Protein AF-A0A2G9MW01-F1 (afdb_monomer_lite)

Radius of gyration: 18.32 Å; chains: 1; bounding box: 48×28×42 Å

Sequence (102 aa):
CDVNPKRFGKEIAKLSNNKKIRSYHHADSRFVVVSAASIIAKVTRDRAISKLRKNYDLGSGYPSDSKTIDFVTSYYRINQILPVFVRKSWKPTQKILNKKLL

Foldseek 3Di:
DPPDQVVVQVVVCVVVVNPRGDGDVPVLVPDVVVVVVVVVVVVVVVVVVVVVVVPFPQPPCDPVDPSNLCRQLVCCVVPVDGDPPDDCPDPSNVCSVVVVVD

pLDDT: mean 93.83, std 9.29, range [39.75, 98.62]

Secondary structure (DSSP, 8-state):
--S-HHHHHHHHHHHTTT------TTHHHH-HHHHHHHHHHHHHHHHHHHHHHTT---TTSSTT-HHHHHHHHHHHHHHSS--TTS-TTSHHHHHHHHTT--

Structure (mmCIF, N/CA/C/O backbone):
data_AF-A0A2G9MW01-F1
#
_entry.id   AF-A0A2G9MW01-F1
#
loop_
_atom_site.group_PDB
_atom_site.id
_atom_site.type_symbol
_atom_site.label_atom_id
_atom_site.label_alt_id
_atom_site.label_comp_id
_atom_site.label_asym_id
_atom_site.label_entity_id
_atom_site.label_seq_id
_atom_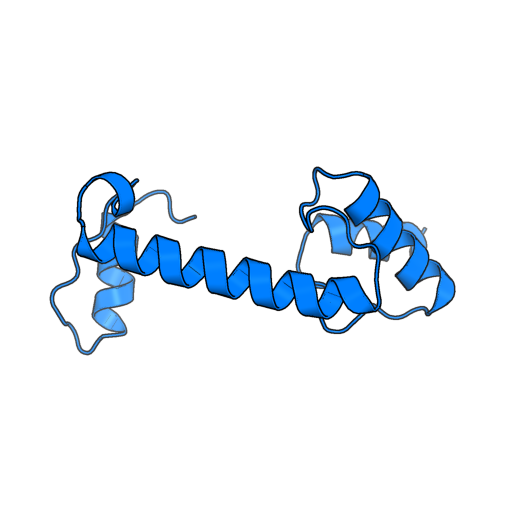site.pdbx_PDB_ins_code
_atom_site.Cartn_x
_atom_site.Cartn_y
_atom_site.Cartn_z
_atom_site.occupancy
_atom_site.B_iso_or_equiv
_atom_site.auth_seq_id
_atom_site.auth_comp_id
_atom_site.auth_asym_id
_atom_site.auth_atom_id
_atom_site.pdbx_PDB_model_num
ATOM 1 N N . CYS A 1 1 ? 3.702 -1.115 9.968 1.00 58.22 1 CYS A N 1
ATOM 2 C CA . CYS A 1 1 ? 2.475 -0.704 10.681 1.00 58.22 1 CYS A CA 1
ATOM 3 C C . CYS A 1 1 ? 2.829 -0.419 12.129 1.00 58.22 1 CYS A C 1
ATOM 5 O O . CYS A 1 1 ? 3.779 -1.029 12.611 1.00 58.22 1 CYS A O 1
ATOM 7 N N . ASP A 1 2 ? 2.125 0.498 12.799 1.00 80.19 2 ASP A N 1
ATOM 8 C CA . ASP A 1 2 ? 2.305 0.665 14.244 1.00 80.19 2 ASP A CA 1
ATOM 9 C C . ASP A 1 2 ? 1.923 -0.652 14.938 1.00 80.19 2 ASP A C 1
ATOM 11 O O . ASP A 1 2 ? 0.826 -1.172 14.737 1.00 80.19 2 ASP A O 1
ATOM 15 N N . VAL A 1 3 ? 2.851 -1.218 15.707 1.00 90.19 3 VAL A N 1
ATOM 16 C CA . VAL A 1 3 ? 2.649 -2.473 16.442 1.00 90.19 3 VAL A CA 1
ATOM 17 C C . VAL A 1 3 ? 1.756 -2.283 17.672 1.00 90.19 3 VAL A C 1
ATOM 19 O O . VAL A 1 3 ? 1.196 -3.253 18.181 1.00 90.19 3 VAL A O 1
ATOM 22 N N . ASN A 1 4 ? 1.585 -1.040 18.136 1.00 95.44 4 ASN A N 1
ATOM 23 C CA . ASN A 1 4 ? 0.779 -0.692 19.295 1.00 95.44 4 ASN A CA 1
ATOM 24 C C . ASN A 1 4 ? -0.504 0.050 18.863 1.00 95.44 4 ASN A C 1
ATOM 26 O O . ASN A 1 4 ? -0.479 1.263 18.624 1.00 95.44 4 ASN A O 1
ATOM 30 N N . PRO A 1 5 ? -1.662 -0.632 18.831 1.00 94.94 5 PRO A N 1
ATOM 31 C CA . PRO A 1 5 ? -2.902 -0.034 18.356 1.00 94.94 5 PRO A CA 1
ATOM 32 C C . PRO A 1 5 ? -3.400 1.071 19.297 1.00 94.94 5 PRO A C 1
ATOM 34 O O . PRO A 1 5 ? -3.993 2.039 18.825 1.00 94.94 5 PRO A O 1
ATOM 37 N N . LYS A 1 6 ? -3.106 0.993 20.607 1.00 95.25 6 LYS A N 1
ATOM 38 C CA . LYS A 1 6 ? -3.464 2.046 21.573 1.00 95.25 6 LYS A CA 1
ATOM 39 C C . LYS A 1 6 ? -2.699 3.337 21.289 1.00 95.25 6 LYS A C 1
ATOM 41 O O . LYS A 1 6 ? -3.306 4.405 21.306 1.00 95.25 6 LYS A O 1
ATOM 46 N N . ARG A 1 7 ? -1.391 3.244 21.013 1.00 95.81 7 ARG A N 1
ATOM 47 C CA . ARG A 1 7 ? -0.574 4.406 20.627 1.00 95.81 7 ARG A CA 1
ATOM 48 C C . ARG A 1 7 ? -1.110 5.029 19.344 1.00 95.81 7 ARG A C 1
ATOM 50 O O . ARG A 1 7 ? -1.404 6.218 19.345 1.00 95.81 7 ARG A O 1
ATOM 57 N N . PHE A 1 8 ? -1.332 4.219 18.308 1.00 95.94 8 PHE A N 1
ATOM 58 C CA . PHE A 1 8 ? -1.905 4.694 17.048 1.00 95.94 8 PHE A CA 1
ATOM 59 C C . PHE A 1 8 ? -3.234 5.433 17.263 1.00 95.94 8 PHE A C 1
ATOM 61 O O . PHE A 1 8 ? -3.412 6.545 16.777 1.00 95.94 8 PHE A O 1
ATOM 68 N N . GLY A 1 9 ? -4.143 4.865 18.063 1.00 96.19 9 GLY A N 1
ATOM 69 C CA . GLY A 1 9 ? -5.422 5.504 18.375 1.00 96.19 9 GLY A CA 1
ATOM 70 C C . GLY A 1 9 ? -5.275 6.871 19.053 1.00 96.19 9 GLY A C 1
ATOM 71 O O . GLY A 1 9 ? -6.004 7.797 18.705 1.00 96.19 9 GLY A O 1
ATOM 72 N N . LYS A 1 10 ? -4.312 7.021 19.975 1.00 95.25 10 LYS A N 1
ATOM 73 C CA . LYS A 1 10 ? -4.011 8.309 20.624 1.00 95.25 10 LYS A CA 1
ATOM 74 C C . LYS A 1 10 ? -3.499 9.347 19.627 1.00 95.25 10 LYS A C 1
ATOM 76 O O . LYS A 1 10 ? -3.952 10.485 19.672 1.00 95.25 10 LYS A O 1
ATOM 81 N N . GLU A 1 11 ? -2.600 8.966 18.721 1.00 95.38 11 GLU A N 1
ATOM 82 C CA . GLU A 1 11 ? -2.079 9.893 17.709 1.00 95.38 11 GLU A CA 1
ATOM 83 C C . GLU A 1 11 ? -3.175 10.350 16.738 1.00 95.38 11 GLU A C 1
ATOM 85 O O . GLU A 1 11 ? -3.294 11.541 16.462 1.00 95.38 11 GLU A O 1
ATOM 90 N N . ILE A 1 12 ? -4.056 9.446 16.298 1.00 96.06 12 ILE A N 1
ATOM 91 C CA . ILE A 1 12 ? -5.196 9.824 15.449 1.00 96.06 12 ILE A CA 1
ATOM 92 C C . ILE A 1 12 ? -6.189 10.725 16.195 1.00 96.06 12 ILE A C 1
ATOM 94 O O . ILE A 1 12 ? -6.731 11.651 15.594 1.00 96.06 12 ILE A O 1
ATOM 98 N N . ALA A 1 13 ? -6.418 10.503 17.493 1.00 96.38 13 ALA A N 1
ATOM 99 C CA . ALA A 1 13 ? -7.315 11.348 18.282 1.00 96.38 13 ALA A CA 1
ATOM 100 C C . ALA A 1 13 ? -6.837 12.809 18.321 1.00 96.38 13 ALA A C 1
ATOM 102 O O . ALA A 1 13 ? -7.647 13.709 18.093 1.00 96.38 13 ALA A O 1
ATOM 103 N N . LYS A 1 14 ? -5.526 13.038 18.502 1.00 96.00 14 LYS A N 1
ATOM 104 C CA . LYS A 1 14 ? -4.922 14.384 18.455 1.00 96.00 14 LYS A CA 1
ATOM 105 C C . LYS A 1 14 ? -5.194 15.091 17.123 1.00 96.00 14 LYS A C 1
ATOM 107 O O . LYS A 1 14 ? -5.453 16.287 17.108 1.00 96.00 14 LYS A O 1
ATOM 112 N N . LEU A 1 15 ? -5.188 14.341 16.019 1.00 96.00 15 LEU A N 1
ATOM 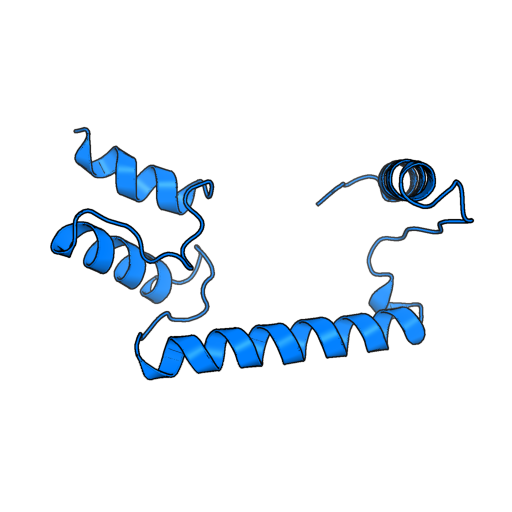113 C CA . LEU A 1 15 ? -5.466 14.849 14.668 1.00 96.00 15 LEU A CA 1
ATOM 114 C C . LEU A 1 15 ? -6.964 15.003 14.358 1.00 96.00 15 LEU A C 1
ATOM 116 O O . LEU A 1 15 ? -7.322 15.557 13.325 1.00 96.00 15 LEU A O 1
ATOM 120 N N . SER A 1 16 ? -7.845 14.498 15.224 1.00 94.56 16 SER A N 1
ATOM 121 C CA . SER A 1 16 ? -9.289 14.399 14.974 1.00 94.56 16 SER A CA 1
ATOM 122 C C . SER A 1 16 ? -10.109 15.273 15.925 1.00 94.56 16 SER A C 1
ATOM 124 O O . SER A 1 16 ? -11.192 14.860 16.342 1.00 94.56 16 SER A O 1
ATOM 126 N N . ASN A 1 17 ? -9.588 16.438 16.328 1.00 94.19 17 ASN A N 1
ATOM 127 C CA . ASN A 1 17 ? -10.197 17.317 17.339 1.00 94.19 17 ASN A CA 1
ATOM 128 C C . ASN A 1 17 ? -10.551 16.552 18.631 1.00 94.19 17 ASN A C 1
ATOM 130 O O . ASN A 1 17 ? -11.620 16.742 19.205 1.00 94.19 17 ASN A O 1
ATOM 134 N N . ASN A 1 18 ? -9.679 15.628 19.049 1.00 91.75 18 ASN A N 1
ATOM 135 C CA . ASN A 1 18 ? -9.864 14.769 20.221 1.00 91.75 18 ASN A CA 1
ATOM 136 C C . ASN A 1 18 ? -11.152 13.921 20.214 1.00 91.75 18 ASN A C 1
ATOM 138 O O . ASN A 1 18 ? -11.640 13.514 21.269 1.00 91.75 18 ASN A O 1
ATOM 142 N N . LYS A 1 19 ? -11.691 13.585 19.032 1.00 94.56 19 LYS A N 1
ATOM 143 C CA . LYS A 1 19 ? -12.764 12.587 18.906 1.00 94.56 19 LYS A CA 1
ATOM 144 C C . LYS A 1 19 ? -12.344 11.249 19.522 1.00 94.56 19 LYS A C 1
ATOM 146 O O . LYS A 1 19 ? -11.175 10.864 19.516 1.00 94.56 19 LYS A O 1
ATOM 151 N N . LYS A 1 20 ? -13.329 10.493 20.013 1.00 95.69 20 LYS A N 1
ATOM 152 C CA . LYS A 1 20 ? -13.116 9.162 20.594 1.00 95.69 20 LYS A CA 1
ATOM 153 C C . LYS A 1 20 ? -12.630 8.178 19.525 1.00 95.69 20 LYS A C 1
ATOM 155 O O . LYS A 1 20 ? -13.417 7.726 18.697 1.00 95.69 20 LYS A O 1
ATOM 160 N N . ILE A 1 21 ? -11.356 7.794 19.590 1.00 97.00 21 ILE A N 1
ATOM 161 C CA . ILE A 1 21 ? -10.755 6.795 18.698 1.00 97.00 21 ILE A CA 1
ATOM 162 C C . ILE A 1 21 ? -10.580 5.462 19.426 1.00 97.00 21 ILE A C 1
ATOM 164 O O . ILE A 1 21 ? -10.029 5.395 20.525 1.00 97.00 21 ILE A O 1
ATOM 168 N N . ARG A 1 22 ? -11.019 4.377 18.783 1.00 95.44 22 ARG A N 1
ATOM 169 C CA . ARG A 1 22 ? -10.725 2.999 19.192 1.00 95.44 22 ARG A CA 1
ATOM 170 C C . ARG A 1 22 ? -9.983 2.306 18.057 1.00 95.44 22 ARG A C 1
ATOM 172 O O . ARG A 1 22 ? -10.485 2.241 16.942 1.00 95.44 22 ARG A O 1
ATOM 179 N N . SER A 1 23 ? -8.788 1.813 18.350 1.00 96.56 23 SER A N 1
ATOM 180 C CA . SER A 1 23 ? -7.896 1.180 17.379 1.00 96.56 23 SER A CA 1
ATOM 181 C C . SER A 1 23 ? -7.584 -0.244 17.826 1.00 96.56 23 SER A C 1
ATOM 183 O O . SER A 1 23 ? -7.366 -0.492 19.016 1.00 96.56 23 SER A O 1
ATOM 185 N N . TYR A 1 24 ? -7.581 -1.172 16.870 1.00 96.25 24 TYR A N 1
ATOM 186 C CA . TYR A 1 24 ? -7.384 -2.601 17.091 1.00 96.25 24 TYR A CA 1
ATOM 187 C C . TYR A 1 24 ? -6.596 -3.203 15.933 1.00 96.25 24 TYR A C 1
ATOM 189 O O . TYR A 1 24 ? -6.776 -2.808 14.780 1.00 96.25 24 TYR A O 1
ATOM 197 N N . HIS A 1 25 ? -5.802 -4.227 16.231 1.00 95.81 25 HIS A N 1
ATOM 198 C CA . HIS A 1 25 ? -5.347 -5.153 15.198 1.00 95.81 25 HIS A CA 1
ATOM 199 C C . HIS A 1 25 ? -6.549 -5.922 14.640 1.00 95.81 25 HIS A C 1
ATOM 201 O O . HIS A 1 25 ? -7.475 -6.248 15.387 1.00 95.81 25 HIS A O 1
ATOM 207 N N . HIS A 1 26 ? -6.539 -6.179 13.329 1.00 95.25 26 HIS A N 1
ATOM 208 C CA . HIS A 1 26 ? -7.591 -6.921 12.616 1.00 95.25 26 HIS A CA 1
ATOM 209 C C . HIS A 1 26 ? -9.012 -6.362 12.818 1.00 95.25 26 HIS A C 1
ATOM 211 O O . HIS A 1 26 ? -9.986 -7.112 12.885 1.00 95.25 26 HIS A O 1
ATOM 217 N N . ALA A 1 27 ? -9.153 -5.038 12.944 1.00 97.12 27 ALA A N 1
ATOM 218 C CA . ALA A 1 27 ? -10.444 -4.387 13.176 1.00 97.12 27 ALA A CA 1
ATOM 219 C C . ALA A 1 27 ? -11.489 -4.691 12.082 1.00 97.12 27 ALA A C 1
ATOM 221 O O . ALA A 1 27 ? -12.680 -4.765 12.374 1.00 97.12 27 ALA A O 1
ATOM 222 N N . ASP A 1 28 ? -11.052 -4.915 10.845 1.00 97.88 28 ASP A N 1
ATOM 223 C CA . ASP A 1 28 ? -11.897 -5.275 9.705 1.00 97.88 28 ASP A CA 1
ATOM 224 C C . ASP A 1 28 ? -12.552 -6.658 9.833 1.00 97.88 28 ASP A C 1
ATOM 226 O O . ASP A 1 28 ? -13.640 -6.858 9.305 1.00 97.88 28 ASP A O 1
ATOM 230 N N . SER A 1 29 ? -11.955 -7.581 10.590 1.00 97.62 29 SER A N 1
ATOM 231 C CA . SER A 1 29 ? -12.574 -8.879 10.909 1.00 97.62 29 SER A CA 1
ATOM 232 C C . SER A 1 29 ? -13.606 -8.808 12.042 1.00 97.62 29 SER A C 1
ATOM 234 O O . SER A 1 29 ? -14.375 -9.742 12.242 1.00 97.62 29 SER A O 1
ATOM 236 N N . ARG A 1 30 ? -13.618 -7.707 12.804 1.00 97.56 30 ARG A N 1
ATOM 237 C CA . ARG A 1 30 ? -14.392 -7.576 14.050 1.00 97.56 30 ARG A CA 1
ATOM 238 C C . ARG A 1 30 ? -15.556 -6.601 13.949 1.00 97.56 30 ARG A C 1
ATOM 240 O O . ARG A 1 30 ? -16.533 -6.747 14.673 1.00 97.56 30 ARG A O 1
ATOM 247 N N . PHE A 1 31 ? -15.437 -5.579 13.104 1.00 98.12 31 PHE A N 1
ATOM 248 C CA . PHE A 1 31 ? -16.416 -4.501 12.999 1.00 98.12 31 PHE A CA 1
ATOM 249 C C . PHE A 1 31 ? -16.869 -4.342 11.549 1.00 98.12 31 PHE A C 1
ATOM 251 O O . PHE A 1 31 ? -16.072 -3.978 10.684 1.00 98.12 31 PHE A O 1
ATOM 258 N N . VAL A 1 32 ? -18.167 -4.542 11.296 1.00 98.56 32 VAL A N 1
ATOM 259 C CA . VAL A 1 32 ? -18.766 -4.493 9.947 1.00 98.56 32 VAL A CA 1
ATOM 260 C C . VAL A 1 32 ? -18.447 -3.183 9.223 1.00 98.56 32 VAL A C 1
ATOM 262 O O . VAL A 1 32 ? -18.055 -3.200 8.061 1.00 98.56 32 VAL A O 1
ATOM 265 N N . VAL A 1 33 ? -18.516 -2.046 9.922 1.00 98.38 33 VAL A N 1
ATOM 266 C CA . VAL A 1 33 ? -18.188 -0.731 9.342 1.00 98.38 33 VAL A CA 1
ATOM 267 C C . VAL A 1 33 ? -16.727 -0.633 8.877 1.00 98.38 33 VAL A C 1
ATOM 269 O O . VAL A 1 33 ? -16.441 -0.043 7.837 1.00 98.38 33 VAL A O 1
ATOM 272 N N . VAL A 1 34 ? -15.793 -1.258 9.601 1.00 98.38 34 VAL A N 1
ATOM 273 C CA . VAL A 1 34 ? -14.372 -1.288 9.222 1.00 98.38 34 VAL A CA 1
ATOM 274 C C . VAL A 1 34 ? -14.146 -2.280 8.080 1.00 98.38 34 VAL A C 1
ATOM 276 O O . VAL A 1 34 ? -13.342 -2.010 7.191 1.00 98.38 34 VAL A O 1
ATOM 279 N N . SER A 1 35 ? -14.893 -3.387 8.051 1.00 98.50 35 SER A N 1
ATOM 280 C CA . SER A 1 35 ? -14.901 -4.326 6.924 1.00 98.50 35 SER A CA 1
ATOM 281 C C . SER A 1 35 ? -15.362 -3.650 5.628 1.00 98.50 35 SER A C 1
ATOM 283 O O . SER A 1 35 ? -14.665 -3.707 4.615 1.00 98.50 35 SER A O 1
ATOM 285 N N . ALA A 1 36 ? -16.463 -2.893 5.678 1.00 98.62 36 ALA A N 1
ATOM 286 C CA . ALA A 1 36 ? -16.946 -2.107 4.545 1.00 98.62 36 ALA A CA 1
ATOM 287 C C . ALA A 1 36 ? -15.890 -1.097 4.057 1.00 98.62 36 ALA A C 1
ATOM 289 O O . ALA A 1 36 ? -15.600 -1.029 2.861 1.00 98.62 36 ALA A O 1
ATOM 290 N N . ALA A 1 37 ? -15.234 -0.374 4.974 1.00 98.50 37 ALA A N 1
ATOM 291 C CA . ALA A 1 37 ? -14.127 0.520 4.626 1.00 98.50 37 ALA A CA 1
ATOM 292 C C . ALA A 1 37 ? -12.946 -0.230 3.970 1.00 98.50 37 ALA A C 1
ATOM 294 O O . ALA A 1 37 ? -12.352 0.258 3.007 1.00 98.50 37 ALA A O 1
ATOM 295 N N . SER A 1 38 ? -12.636 -1.440 4.447 1.00 98.44 38 SER A N 1
ATOM 296 C CA . SER A 1 38 ? -11.598 -2.323 3.899 1.00 98.44 38 SER A CA 1
ATOM 297 C C . SER A 1 38 ? -11.910 -2.742 2.455 1.00 98.44 38 SER A C 1
ATOM 299 O O . SER A 1 38 ? -11.015 -2.713 1.605 1.00 98.44 38 SER A O 1
ATOM 301 N N . ILE A 1 39 ? -13.176 -3.061 2.152 1.00 98.50 39 ILE A N 1
ATOM 302 C CA . ILE A 1 39 ? -13.653 -3.377 0.795 1.00 98.50 39 ILE A CA 1
ATOM 303 C C . ILE A 1 39 ? -13.493 -2.162 -0.121 1.00 98.50 39 ILE A C 1
ATOM 305 O O . ILE A 1 39 ? -12.862 -2.272 -1.174 1.00 98.50 39 ILE A O 1
ATOM 309 N N . ILE A 1 40 ? -13.991 -0.992 0.293 1.00 98.62 40 ILE A N 1
ATOM 310 C CA . ILE A 1 40 ? -13.894 0.247 -0.497 1.00 98.62 40 ILE A CA 1
ATOM 311 C C . ILE A 1 40 ? -12.430 0.560 -0.825 1.00 98.62 40 ILE A C 1
ATOM 313 O O . ILE A 1 40 ? -12.098 0.848 -1.979 1.00 98.62 40 ILE A O 1
ATOM 317 N N . ALA A 1 41 ? -11.538 0.454 0.164 1.00 98.19 41 ALA A N 1
ATOM 318 C CA . ALA A 1 41 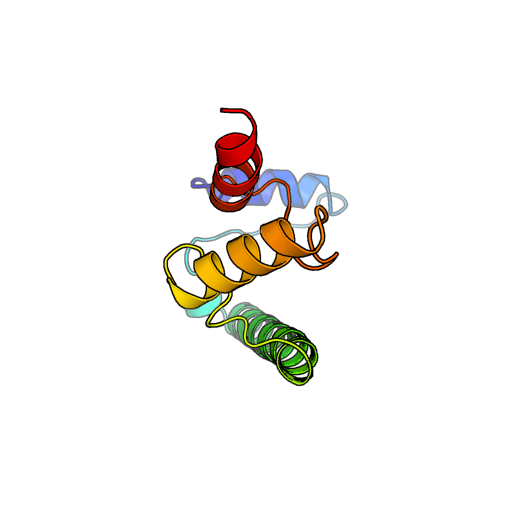? -10.114 0.708 -0.016 1.00 98.19 41 ALA A CA 1
ATOM 319 C C . ALA A 1 41 ? -9.468 -0.263 -1.019 1.00 98.19 41 ALA A C 1
ATOM 321 O O . ALA A 1 41 ? -8.762 0.175 -1.930 1.00 98.19 41 ALA A O 1
ATOM 322 N N . LYS A 1 42 ? -9.724 -1.573 -0.889 1.00 97.31 42 LYS A N 1
ATOM 323 C CA . LYS A 1 42 ? -9.150 -2.600 -1.777 1.00 97.31 42 LYS A CA 1
ATOM 324 C C . LYS A 1 42 ? -9.661 -2.470 -3.211 1.00 97.31 42 LYS A C 1
ATOM 326 O O . LYS A 1 42 ? -8.852 -2.409 -4.132 1.00 97.31 42 LYS A O 1
ATOM 331 N N . VAL A 1 43 ? -10.973 -2.315 -3.401 1.00 98.31 43 VAL A N 1
ATOM 332 C CA . VAL A 1 43 ? -11.575 -2.144 -4.734 1.00 98.31 43 VAL A CA 1
ATOM 333 C C . VAL A 1 43 ? -11.043 -0.880 -5.415 1.00 98.31 43 VAL A C 1
ATOM 335 O O . VAL A 1 43 ? -10.704 -0.900 -6.599 1.00 98.31 43 VAL A O 1
ATOM 338 N N . THR A 1 44 ? -10.914 0.222 -4.674 1.00 98.38 44 THR A N 1
ATOM 339 C CA . THR A 1 44 ? -10.360 1.475 -5.212 1.00 98.38 44 THR A CA 1
ATOM 340 C C . THR A 1 44 ? -8.893 1.317 -5.606 1.00 98.38 44 THR A C 1
ATOM 342 O O . THR A 1 44 ? -8.498 1.761 -6.686 1.00 98.38 44 THR A O 1
ATOM 345 N N . ARG A 1 45 ? -8.091 0.642 -4.772 1.00 96.44 45 ARG A N 1
ATOM 346 C CA . ARG A 1 45 ? -6.689 0.331 -5.078 1.00 96.44 45 ARG A CA 1
ATOM 347 C C . ARG A 1 45 ? -6.576 -0.471 -6.370 1.00 96.44 45 ARG A C 1
ATOM 349 O O . ARG A 1 45 ? -5.807 -0.097 -7.251 1.00 96.44 45 ARG A O 1
ATOM 356 N N . ASP A 1 46 ? -7.348 -1.542 -6.495 1.00 95.81 46 ASP A N 1
ATOM 357 C CA . ASP A 1 46 ? -7.251 -2.446 -7.639 1.00 95.81 46 ASP A CA 1
ATOM 358 C C . ASP A 1 46 ? -7.701 -1.752 -8.934 1.00 95.81 46 ASP A C 1
ATOM 360 O O . ASP A 1 46 ? -7.053 -1.900 -9.971 1.00 95.81 46 ASP A O 1
ATOM 364 N N . ARG A 1 47 ? -8.718 -0.878 -8.869 1.00 97.50 47 ARG A N 1
ATOM 365 C CA . ARG A 1 47 ? -9.102 0.006 -9.987 1.00 97.50 47 ARG A CA 1
ATOM 366 C C . ARG A 1 47 ? -7.981 0.969 -10.385 1.00 97.50 47 ARG A C 1
ATOM 368 O O . ARG A 1 47 ? -7.748 1.163 -11.577 1.00 97.50 47 ARG A O 1
ATOM 375 N N . ALA A 1 48 ? -7.284 1.575 -9.423 1.00 96.06 48 ALA A N 1
ATOM 376 C CA . ALA A 1 48 ? -6.162 2.470 -9.712 1.00 96.06 48 ALA A CA 1
ATOM 377 C C . ALA A 1 48 ? -5.000 1.722 -10.388 1.00 96.06 48 ALA A C 1
ATOM 379 O O . ALA A 1 48 ? -4.474 2.192 -11.396 1.00 96.06 48 ALA A O 1
ATOM 380 N N . ILE A 1 49 ? -4.655 0.526 -9.900 1.00 94.81 49 ILE A N 1
ATOM 381 C CA . ILE A 1 49 ? -3.629 -0.327 -10.518 1.00 94.81 49 ILE A CA 1
ATOM 382 C C . ILE A 1 49 ? -4.060 -0.800 -11.911 1.00 94.81 49 ILE A C 1
ATOM 384 O O . ILE A 1 49 ? -3.250 -0.778 -12.833 1.00 94.81 49 ILE A O 1
ATOM 388 N N . SER A 1 50 ? -5.331 -1.160 -12.106 1.00 95.56 50 SER A N 1
ATOM 389 C CA . SER A 1 50 ? -5.871 -1.543 -13.418 1.00 95.56 50 SER A CA 1
ATOM 390 C C . SER A 1 50 ? -5.705 -0.433 -14.463 1.00 95.56 50 SER A C 1
ATOM 392 O O . SER A 1 50 ? -5.326 -0.717 -15.596 1.00 95.56 50 SER A O 1
ATOM 394 N N . LYS A 1 51 ? -5.893 0.839 -14.083 1.00 97.00 51 LYS A N 1
ATOM 395 C CA . LYS A 1 51 ? -5.635 1.979 -14.981 1.00 97.00 51 LYS A CA 1
ATOM 396 C C . LYS A 1 51 ? -4.170 2.058 -15.410 1.00 97.00 51 LYS A C 1
ATOM 398 O O . LYS A 1 51 ? -3.912 2.298 -16.583 1.00 97.00 51 LYS A O 1
ATOM 403 N N . LEU A 1 52 ? -3.229 1.833 -14.492 1.00 96.81 52 LEU A N 1
ATOM 404 C CA . LEU A 1 52 ? -1.801 1.806 -14.824 1.00 96.81 52 LEU A CA 1
ATOM 405 C C . LEU A 1 52 ? -1.458 0.614 -15.727 1.00 96.81 52 LEU A C 1
ATOM 407 O O . LEU A 1 52 ? -0.697 0.763 -16.679 1.00 96.81 52 LEU A O 1
ATOM 411 N N . ARG A 1 53 ? -2.081 -0.545 -15.477 1.00 95.81 53 ARG A N 1
ATOM 412 C CA . ARG A 1 53 ? -1.875 -1.772 -16.260 1.00 95.81 53 ARG A CA 1
ATOM 413 C C . ARG A 1 53 ? -2.289 -1.670 -17.727 1.00 95.81 53 ARG A C 1
ATOM 415 O O . ARG A 1 53 ? -1.856 -2.495 -18.518 1.00 95.81 53 ARG A O 1
ATOM 422 N N . LYS A 1 54 ? -3.069 -0.653 -18.107 1.00 96.31 54 LYS A N 1
ATOM 423 C CA . LYS A 1 54 ? -3.371 -0.370 -19.519 1.00 96.31 54 LYS A CA 1
ATOM 424 C C . LYS A 1 54 ? -2.118 -0.046 -20.335 1.00 96.31 54 LYS A C 1
ATOM 426 O O . LYS A 1 54 ? -2.083 -0.360 -21.515 1.00 96.31 54 LYS A O 1
ATOM 431 N N . ASN A 1 55 ? -1.116 0.564 -19.699 1.00 96.44 55 ASN A N 1
ATOM 432 C CA . ASN A 1 55 ? 0.093 1.049 -20.367 1.00 96.44 55 ASN A CA 1
ATOM 433 C C . ASN A 1 55 ? 1.370 0.336 -19.895 1.00 96.44 55 ASN A C 1
ATOM 435 O O . ASN A 1 55 ? 2.418 0.501 -20.509 1.00 96.44 55 ASN A O 1
ATOM 439 N N . TYR A 1 56 ? 1.310 -0.418 -18.792 1.00 95.75 56 TYR A N 1
ATOM 440 C CA . TYR A 1 56 ? 2.491 -0.993 -18.145 1.00 95.75 56 TYR A CA 1
ATOM 441 C C . TYR A 1 56 ? 2.212 -2.396 -17.592 1.00 95.75 56 TYR A C 1
ATOM 443 O O . TYR A 1 56 ? 1.275 -2.578 -16.816 1.00 95.75 56 TYR A O 1
ATOM 451 N N . ASP A 1 57 ? 3.070 -3.376 -17.882 1.00 94.06 57 ASP A N 1
ATOM 452 C CA . ASP A 1 57 ? 3.016 -4.677 -17.200 1.00 94.06 57 ASP A CA 1
ATOM 453 C C . ASP A 1 57 ? 3.758 -4.610 -15.854 1.00 94.06 57 ASP A C 1
ATOM 455 O O . ASP A 1 57 ? 4.963 -4.828 -15.761 1.00 94.06 57 ASP A O 1
ATOM 459 N N . LEU A 1 58 ? 3.030 -4.235 -14.799 1.00 95.06 58 LEU A N 1
ATOM 460 C CA . LEU A 1 58 ? 3.601 -3.937 -13.478 1.00 95.06 58 LEU A CA 1
ATOM 461 C C . LEU A 1 58 ? 3.804 -5.165 -12.576 1.00 95.06 58 LEU A C 1
ATOM 463 O O . LEU A 1 58 ? 4.390 -5.037 -11.499 1.00 95.06 58 LEU A O 1
ATOM 467 N N . GLY A 1 59 ? 3.237 -6.322 -12.925 1.00 94.38 59 GLY A N 1
ATOM 468 C CA . GLY A 1 59 ? 3.009 -7.395 -11.954 1.00 94.38 59 GLY A CA 1
ATOM 469 C C . GLY A 1 59 ? 2.061 -6.959 -10.827 1.00 94.38 59 GLY A C 1
ATOM 470 O O . GLY A 1 59 ? 1.100 -6.209 -11.041 1.00 94.38 59 GLY A O 1
ATOM 471 N N . SER A 1 60 ? 2.299 -7.442 -9.614 1.00 93.88 60 SER A N 1
ATOM 472 C CA . SER A 1 60 ? 1.484 -7.195 -8.416 1.00 93.88 60 SER A CA 1
ATOM 473 C C . SER A 1 60 ? 1.709 -5.820 -7.778 1.00 93.88 60 SER A C 1
ATOM 475 O O . SER A 1 60 ? 0.848 -5.345 -7.036 1.00 93.88 60 SER A O 1
ATOM 477 N N . GLY A 1 61 ? 2.847 -5.179 -8.052 1.00 94.44 61 GLY A N 1
ATOM 478 C CA . GLY A 1 61 ? 3.280 -3.944 -7.399 1.00 94.44 61 GLY A CA 1
AT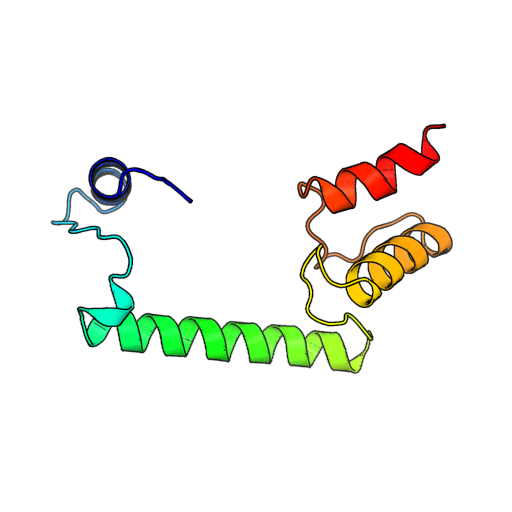OM 479 C C . GLY A 1 61 ? 3.987 -4.166 -6.056 1.00 94.44 61 GLY A C 1
ATOM 480 O O . GLY A 1 61 ? 4.369 -3.190 -5.406 1.00 94.44 61 GLY A O 1
ATOM 481 N N . TYR A 1 62 ? 4.178 -5.420 -5.628 1.00 95.12 62 TYR A N 1
ATOM 482 C CA . TYR A 1 62 ? 4.913 -5.751 -4.407 1.00 95.12 62 TYR A CA 1
ATOM 483 C C . TYR A 1 62 ? 6.393 -6.032 -4.688 1.00 95.12 62 TYR A C 1
ATOM 485 O O . TYR A 1 62 ? 6.727 -6.585 -5.730 1.00 95.12 62 TYR A O 1
ATOM 493 N N . PRO A 1 63 ? 7.305 -5.744 -3.741 1.00 93.88 63 PRO A N 1
ATOM 494 C CA . PRO A 1 63 ? 8.732 -5.999 -3.939 1.00 93.88 63 PRO A CA 1
ATOM 495 C C . PRO A 1 63 ? 9.111 -7.481 -3.968 1.00 93.88 63 PRO A C 1
ATOM 497 O O . PRO A 1 63 ? 10.229 -7.811 -4.341 1.00 93.88 63 PRO A O 1
ATOM 500 N N . SER A 1 64 ? 8.216 -8.354 -3.505 1.00 94.88 64 SER A N 1
ATOM 501 C CA . SER A 1 64 ? 8.375 -9.808 -3.545 1.00 94.88 64 SER A CA 1
ATOM 502 C C . SER A 1 64 ? 8.059 -10.407 -4.916 1.00 94.88 64 SER A C 1
ATOM 504 O O . SER A 1 64 ? 8.292 -11.590 -5.122 1.00 94.88 64 SER A O 1
ATOM 506 N N . ASP A 1 65 ? 7.497 -9.620 -5.830 1.00 97.06 65 ASP A N 1
ATOM 507 C CA . ASP A 1 65 ? 7.172 -10.046 -7.184 1.00 97.06 65 ASP A CA 1
ATOM 508 C C . ASP A 1 65 ? 8.301 -9.649 -8.135 1.00 97.06 65 ASP A C 1
ATOM 510 O O . ASP A 1 65 ? 8.589 -8.460 -8.315 1.00 97.06 65 ASP A O 1
ATOM 514 N N . SER A 1 66 ? 8.937 -10.650 -8.745 1.00 96.44 66 SER A N 1
ATOM 515 C CA . SER A 1 66 ? 10.036 -10.448 -9.690 1.00 96.44 66 SER A CA 1
ATOM 516 C C . SER A 1 66 ? 9.625 -9.548 -10.850 1.00 96.44 66 SER A C 1
ATOM 518 O O . SER A 1 66 ? 10.362 -8.624 -11.179 1.00 96.44 66 SER A O 1
ATOM 520 N N . LYS A 1 67 ? 8.404 -9.699 -11.378 1.00 97.06 67 LYS A N 1
ATOM 521 C CA . LYS A 1 67 ? 7.912 -8.879 -12.491 1.00 97.06 67 LYS A CA 1
ATOM 522 C C . LYS A 1 67 ? 7.843 -7.396 -12.122 1.00 97.06 67 LYS A C 1
ATOM 524 O O . LYS A 1 67 ? 8.191 -6.534 -12.926 1.00 97.06 67 LYS A O 1
ATOM 529 N N . THR A 1 68 ? 7.439 -7.080 -10.890 1.00 97.25 68 THR A N 1
ATOM 530 C CA . THR A 1 68 ? 7.439 -5.697 -10.393 1.00 97.25 68 THR A CA 1
ATOM 531 C C . THR A 1 68 ? 8.856 -5.134 -10.291 1.00 97.25 68 THR A C 1
ATOM 533 O O . THR A 1 68 ? 9.085 -3.984 -10.671 1.00 97.25 68 THR A O 1
ATOM 536 N N . ILE A 1 69 ? 9.811 -5.923 -9.793 1.00 96.38 69 ILE A N 1
ATOM 537 C CA . ILE A 1 69 ? 11.215 -5.504 -9.700 1.00 96.38 69 ILE A CA 1
ATOM 538 C C . ILE A 1 69 ? 11.813 -5.282 -11.093 1.00 96.38 69 ILE A C 1
ATOM 540 O O . ILE A 1 69 ? 12.461 -4.254 -11.318 1.00 96.38 69 ILE A O 1
ATOM 544 N N . ASP A 1 70 ? 11.550 -6.189 -12.030 1.00 96.31 70 ASP A N 1
ATOM 545 C CA . ASP A 1 70 ? 12.058 -6.127 -13.400 1.00 96.31 70 ASP A CA 1
ATOM 546 C C . ASP A 1 70 ? 11.490 -4.930 -14.158 1.00 96.31 70 ASP A C 1
ATOM 548 O O . ASP A 1 70 ? 12.243 -4.224 -14.835 1.00 96.31 70 ASP A O 1
ATOM 552 N N . PHE A 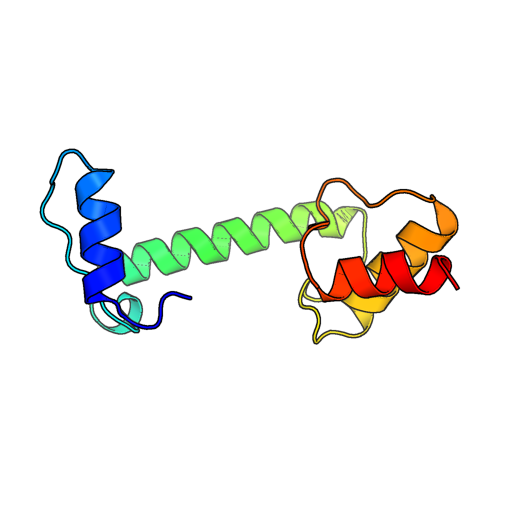1 71 ? 10.195 -4.635 -13.981 1.00 96.94 71 PHE A N 1
ATOM 553 C CA . PHE A 1 71 ? 9.563 -3.441 -14.537 1.00 96.94 71 PHE A CA 1
ATOM 554 C C . PHE A 1 71 ? 10.271 -2.166 -14.064 1.00 96.94 71 PHE A C 1
ATOM 556 O O . PHE A 1 71 ? 10.717 -1.363 -14.885 1.00 96.94 71 PHE A O 1
ATOM 563 N N . VAL A 1 72 ? 10.411 -1.977 -12.744 1.00 96.88 72 VAL A N 1
ATOM 564 C CA . VAL A 1 72 ? 11.012 -0.753 -12.184 1.00 96.88 72 VAL A CA 1
ATOM 565 C C . VAL A 1 72 ? 12.480 -0.627 -12.595 1.00 96.88 72 VAL A C 1
ATOM 567 O O . VAL A 1 72 ? 12.921 0.464 -12.961 1.00 96.88 72 VAL A O 1
ATOM 570 N N . THR A 1 73 ? 13.226 -1.734 -12.571 1.00 95.94 73 THR A N 1
ATOM 571 C CA . THR A 1 73 ? 14.647 -1.764 -12.946 1.00 95.94 73 THR A CA 1
ATOM 572 C C . THR A 1 73 ? 14.831 -1.410 -14.418 1.00 95.94 73 THR A C 1
ATOM 574 O O . THR A 1 73 ? 15.616 -0.520 -14.745 1.00 95.94 73 THR A O 1
ATOM 577 N N . SER A 1 74 ? 14.072 -2.057 -15.304 1.00 95.69 74 SER A N 1
ATOM 578 C CA . SER A 1 74 ? 14.131 -1.830 -16.750 1.00 95.69 74 SER A CA 1
ATOM 579 C C . SER A 1 74 ? 13.705 -0.415 -17.123 1.00 95.69 74 SER A C 1
ATOM 581 O O . SER A 1 74 ? 14.413 0.256 -17.874 1.00 95.69 74 SER A O 1
ATOM 583 N N . TYR A 1 75 ? 12.597 0.067 -16.552 1.00 96.56 75 TYR A N 1
ATOM 584 C CA . TYR A 1 75 ? 12.109 1.421 -16.798 1.00 96.56 75 TYR A CA 1
ATOM 585 C C . TYR A 1 75 ? 13.157 2.460 -16.402 1.00 96.56 75 TYR A C 1
ATOM 587 O O . TYR A 1 75 ? 13.470 3.348 -17.194 1.00 96.56 75 TYR A O 1
ATOM 595 N N . TYR A 1 76 ? 13.727 2.340 -15.200 1.00 95.50 76 TYR A N 1
ATOM 596 C CA . TYR A 1 76 ? 14.749 3.272 -14.735 1.00 95.50 76 TYR A CA 1
ATOM 597 C C . TYR A 1 76 ? 16.025 3.197 -15.581 1.00 95.50 76 TYR A C 1
ATOM 599 O O . TYR A 1 76 ? 16.583 4.230 -15.941 1.00 95.50 76 TYR A O 1
ATOM 607 N N . ARG A 1 77 ? 16.467 1.989 -15.956 1.00 94.31 77 ARG A N 1
ATOM 608 C CA . ARG A 1 77 ? 17.657 1.791 -16.797 1.00 94.31 77 ARG A CA 1
ATOM 609 C C . ARG A 1 77 ? 17.533 2.494 -18.151 1.00 94.31 77 ARG A C 1
ATOM 611 O O . ARG A 1 77 ? 18.514 3.066 -18.613 1.00 94.31 77 ARG A O 1
ATOM 618 N N . ILE A 1 78 ? 16.351 2.455 -18.763 1.00 94.69 78 ILE A N 1
ATOM 619 C CA . ILE A 1 78 ? 16.091 3.055 -20.080 1.00 94.69 78 ILE A CA 1
ATOM 620 C C . ILE A 1 78 ? 15.893 4.569 -19.963 1.00 94.69 78 ILE A C 1
ATOM 622 O O . ILE A 1 78 ? 16.522 5.331 -20.687 1.00 94.69 78 ILE A O 1
ATOM 626 N N . ASN A 1 79 ? 15.043 5.013 -19.035 1.00 95.06 79 ASN A N 1
ATOM 627 C CA . ASN A 1 79 ? 14.581 6.402 -18.995 1.00 95.06 79 ASN A CA 1
ATOM 628 C C . ASN A 1 79 ? 15.423 7.307 -18.084 1.00 95.06 79 ASN A C 1
ATOM 630 O O . ASN A 1 79 ? 15.249 8.519 -18.104 1.00 95.06 79 ASN A O 1
ATOM 634 N N . GLN A 1 80 ? 16.278 6.735 -17.230 1.00 94.25 80 GLN A N 1
ATOM 635 C CA . GLN A 1 80 ? 17.031 7.444 -16.180 1.00 94.25 80 GLN A CA 1
ATOM 636 C C . GLN A 1 80 ? 16.167 8.203 -15.159 1.00 94.25 80 GLN A C 1
ATOM 638 O O . GLN A 1 80 ? 16.675 8.925 -14.302 1.00 94.25 80 GLN A O 1
ATOM 643 N N . ILE A 1 81 ? 14.854 7.977 -15.192 1.00 95.12 81 ILE A N 1
ATOM 644 C CA . ILE A 1 81 ? 13.860 8.518 -14.271 1.00 95.12 81 ILE A CA 1
ATOM 645 C C . ILE A 1 81 ? 12.902 7.408 -13.845 1.00 95.12 81 ILE A C 1
ATOM 647 O O . ILE A 1 81 ? 12.694 6.429 -14.565 1.00 95.12 81 ILE A O 1
ATOM 651 N N . LEU A 1 82 ? 12.319 7.548 -12.656 1.00 96.00 82 LEU A N 1
ATOM 652 C CA . LEU A 1 82 ? 11.249 6.661 -12.207 1.00 96.00 82 LEU A CA 1
ATOM 653 C C . LEU A 1 82 ? 9.895 7.178 -12.709 1.00 96.00 82 LEU A C 1
ATOM 655 O O . LEU A 1 82 ? 9.686 8.394 -12.718 1.00 96.00 82 LEU A O 1
ATOM 659 N N . PRO A 1 83 ? 8.944 6.291 -13.052 1.00 95.19 83 PRO A N 1
ATOM 660 C CA . PRO A 1 83 ? 7.565 6.700 -13.270 1.00 95.19 83 PRO A CA 1
ATOM 661 C C . PRO A 1 83 ? 7.008 7.357 -12.004 1.00 95.19 83 PRO A C 1
ATOM 663 O O . PRO A 1 83 ? 7.285 6.900 -10.893 1.00 95.19 83 PRO A O 1
ATOM 666 N N . VAL A 1 84 ? 6.156 8.371 -12.160 1.00 95.69 84 VAL A N 1
ATOM 667 C CA . VAL A 1 84 ? 5.588 9.147 -11.036 1.00 95.69 84 VAL A CA 1
ATOM 668 C C . VAL A 1 84 ? 4.840 8.293 -10.006 1.00 95.69 84 VAL A C 1
ATOM 670 O O . VAL A 1 84 ? 4.754 8.653 -8.836 1.00 95.69 84 VAL A O 1
ATOM 673 N N . PHE A 1 85 ? 4.310 7.141 -10.425 1.00 96.00 85 PHE A N 1
ATOM 674 C CA . PHE A 1 85 ? 3.578 6.216 -9.558 1.00 96.00 85 PHE A CA 1
ATOM 675 C C . PHE A 1 85 ? 4.488 5.250 -8.779 1.00 96.00 85 PHE A C 1
ATOM 677 O O . PHE A 1 85 ? 4.002 4.513 -7.918 1.00 96.00 85 PHE A O 1
ATOM 684 N N . VAL A 1 86 ? 5.800 5.238 -9.043 1.00 97.06 86 VAL A N 1
ATOM 685 C CA . VAL A 1 86 ? 6.766 4.429 -8.292 1.00 97.06 86 VAL A CA 1
ATOM 686 C C . VAL A 1 86 ? 7.233 5.193 -7.057 1.00 97.06 86 VAL A C 1
ATOM 688 O O . VAL A 1 86 ? 7.720 6.320 -7.116 1.00 97.06 86 VAL A O 1
ATOM 691 N N . ARG A 1 87 ? 7.130 4.548 -5.894 1.00 96.94 87 ARG A N 1
ATOM 692 C CA . ARG A 1 87 ? 7.542 5.142 -4.619 1.00 96.94 87 ARG A CA 1
ATOM 693 C C . ARG A 1 87 ? 9.065 5.175 -4.518 1.00 96.94 87 ARG A C 1
ATOM 695 O O . ARG A 1 87 ? 9.690 4.161 -4.208 1.00 96.94 87 ARG A O 1
ATOM 702 N N . LYS A 1 88 ? 9.659 6.355 -4.716 1.00 95.44 88 LYS A N 1
ATOM 703 C CA . LYS A 1 88 ? 11.112 6.561 -4.599 1.00 95.44 88 LYS A CA 1
ATOM 704 C C . LYS A 1 88 ? 11.642 6.190 -3.213 1.00 95.44 88 LYS A C 1
ATOM 706 O O . LYS A 1 88 ? 12.692 5.574 -3.119 1.00 95.44 88 LYS A O 1
ATOM 711 N N . SER A 1 89 ? 10.916 6.501 -2.140 1.00 95.75 89 SER A N 1
ATOM 712 C CA . SER A 1 89 ? 11.352 6.260 -0.752 1.00 95.75 89 SER A CA 1
ATOM 713 C C . SER A 1 89 ? 11.407 4.784 -0.334 1.00 95.75 89 SER A C 1
ATOM 715 O O . SER A 1 89 ? 11.897 4.464 0.747 1.00 95.75 89 SER A O 1
ATOM 717 N N . TRP A 1 90 ? 10.897 3.863 -1.153 1.00 96.06 90 TRP A N 1
ATOM 718 C CA . TRP A 1 90 ? 10.885 2.443 -0.819 1.00 96.06 90 TRP A CA 1
ATOM 719 C C . TRP A 1 90 ? 12.286 1.832 -0.909 1.00 96.06 90 TRP A C 1
ATOM 721 O O . TRP A 1 90 ? 12.980 2.012 -1.905 1.00 96.06 90 TRP A O 1
ATOM 731 N N . LYS A 1 91 ? 12.688 1.050 0.107 1.00 94.94 91 LYS A N 1
ATOM 732 C CA . LYS A 1 91 ? 14.012 0.393 0.156 1.00 94.94 91 LYS A CA 1
ATOM 733 C C . LYS A 1 91 ? 14.352 -0.412 -1.116 1.00 94.94 91 LYS A C 1
ATOM 735 O O . LYS A 1 91 ? 15.474 -0.269 -1.588 1.00 94.94 91 LYS A O 1
ATOM 740 N N . PRO A 1 92 ? 13.444 -1.227 -1.696 1.00 94.62 92 PRO A N 1
ATOM 741 C CA . PRO A 1 92 ? 13.702 -1.916 -2.965 1.00 94.62 92 PRO A CA 1
ATOM 742 C C . PRO A 1 92 ? 14.023 -0.948 -4.108 1.00 94.62 92 PRO A C 1
ATOM 744 O O . PRO A 1 92 ? 15.014 -1.135 -4.804 1.00 94.62 92 PRO A O 1
ATOM 747 N N . THR A 1 93 ? 13.251 0.133 -4.237 1.00 96.06 93 THR A N 1
ATOM 748 C CA . THR A 1 93 ? 13.497 1.192 -5.223 1.00 96.06 93 THR A CA 1
ATOM 749 C C . THR A 1 93 ? 14.854 1.856 -4.996 1.00 96.06 93 THR A C 1
ATOM 751 O O . THR A 1 93 ? 15.635 1.985 -5.928 1.00 96.06 93 THR A O 1
ATOM 754 N N . GLN A 1 94 ? 15.182 2.219 -3.753 1.00 96.00 94 GLN A N 1
ATOM 755 C CA . GLN A 1 94 ? 16.481 2.803 -3.396 1.00 96.00 94 GLN A CA 1
ATOM 756 C C . GLN A 1 94 ? 17.649 1.871 -3.740 1.00 96.00 94 GLN A C 1
ATOM 758 O O . GLN A 1 94 ? 18.659 2.327 -4.258 1.00 96.00 94 GLN A O 1
ATOM 763 N N . LYS A 1 95 ? 17.509 0.554 -3.532 1.00 94.56 95 LYS A N 1
ATOM 764 C CA . LYS A 1 95 ? 18.525 -0.427 -3.951 1.00 94.56 95 LYS A CA 1
ATOM 765 C C . LYS A 1 95 ? 18.729 -0.444 -5.468 1.00 94.56 95 LYS A C 1
ATOM 767 O O . LYS A 1 95 ? 19.867 -0.556 -5.906 1.00 94.56 95 LYS A O 1
ATOM 772 N N . ILE A 1 96 ? 17.655 -0.334 -6.254 1.00 93.75 96 ILE A N 1
ATOM 773 C CA . ILE A 1 96 ? 17.735 -0.248 -7.722 1.00 93.75 96 ILE A CA 1
ATOM 774 C C . ILE A 1 96 ? 18.482 1.024 -8.142 1.00 93.75 96 ILE A C 1
ATOM 776 O O . ILE A 1 96 ? 19.372 0.952 -8.982 1.00 93.75 96 ILE A O 1
ATOM 780 N N . LEU A 1 97 ? 18.168 2.167 -7.522 1.00 93.12 97 LEU A N 1
ATOM 781 C CA . LEU A 1 97 ? 18.841 3.442 -7.800 1.00 93.12 97 LEU A CA 1
ATOM 782 C C . LEU A 1 97 ? 20.330 3.402 -7.412 1.00 93.12 97 LEU A C 1
ATOM 784 O O . LEU A 1 97 ? 21.182 3.828 -8.186 1.00 93.12 97 LEU A O 1
ATOM 788 N N . ASN A 1 98 ? 20.650 2.840 -6.244 1.00 89.31 98 ASN A N 1
ATOM 789 C CA . ASN A 1 98 ? 22.016 2.794 -5.721 1.00 89.31 98 ASN A CA 1
ATOM 790 C C . ASN A 1 98 ? 22.904 1.763 -6.425 1.00 89.31 98 ASN A C 1
ATOM 792 O O . ASN A 1 98 ? 24.112 1.948 -6.463 1.00 89.31 98 ASN A O 1
ATOM 796 N N . LYS A 1 99 ? 22.336 0.704 -7.021 1.00 76.50 99 LYS A N 1
ATOM 797 C CA . LYS A 1 99 ? 23.095 -0.262 -7.838 1.00 76.50 99 LYS A CA 1
ATOM 798 C C . LYS A 1 99 ? 23.772 0.364 -9.063 1.00 76.50 99 LYS A C 1
ATOM 800 O O . LYS A 1 99 ? 24.619 -0.288 -9.648 1.00 76.50 99 LYS A O 1
ATOM 805 N N . LYS A 1 100 ? 23.378 1.579 -9.455 1.00 56.00 100 LYS A N 1
ATOM 806 C CA . LYS A 1 100 ? 23.993 2.344 -10.546 1.00 56.00 100 LYS A CA 1
ATOM 807 C C . LYS A 1 100 ? 25.060 3.343 -10.061 1.00 56.00 100 LYS A C 1
ATOM 809 O O . LYS A 1 100 ? 25.693 3.991 -10.884 1.00 56.00 100 LYS A O 1
ATOM 814 N N . LEU A 1 101 ? 25.193 3.530 -8.743 1.00 49.09 101 LEU A N 1
ATOM 815 C CA . LEU A 1 101 ? 26.226 4.373 -8.118 1.00 49.09 101 LEU A CA 1
ATOM 816 C C . LEU A 1 101 ? 27.529 3.594 -7.838 1.00 49.09 101 LEU A C 1
ATOM 818 O O . LEU A 1 101 ? 28.450 4.150 -7.247 1.00 49.09 101 LEU A O 1
ATOM 822 N N . LEU A 1 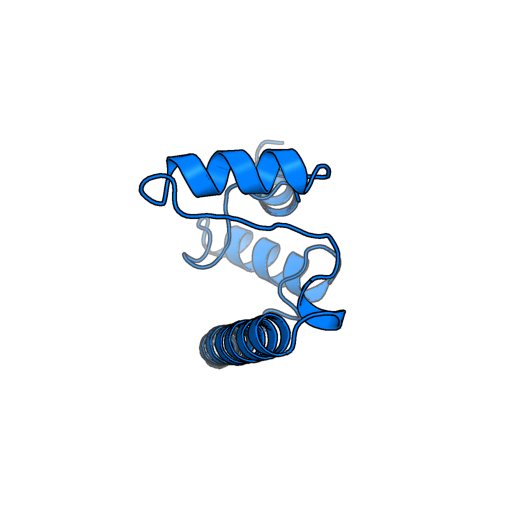102 ? 27.583 2.328 -8.259 1.00 39.75 102 LEU A N 1
ATOM 823 C CA . LEU A 1 102 ? 28.762 1.466 -8.361 1.00 39.75 102 LEU A CA 1
ATOM 824 C C . LEU A 1 102 ? 28.911 1.059 -9.829 1.00 39.75 102 LEU A C 1
ATOM 826 O O . LEU A 1 102 ? 30.067 0.877 -10.259 1.00 39.75 102 LEU A O 1
#